Protein AF-A0A965HQV5-F1 (afdb_monomer_lite)

Sequence (72 aa):
MWVRSELVTGPTDEQITLAEAKAHLRVDSNDEDAYIYALISVARDAAESACARRFGAQSWKLYFDDFERIKL

Structure (mmCIF, N/CA/C/O backbone):
data_AF-A0A965HQV5-F1
#
_entry.id   AF-A0A965HQV5-F1
#
loop_
_atom_site.group_PDB
_atom_site.id
_atom_site.type_symbol
_atom_site.label_atom_id
_atom_site.label_alt_id
_atom_site.label_comp_id
_atom_site.label_asym_id
_atom_site.label_entity_id
_atom_site.label_seq_id
_atom_site.pdbx_PDB_ins_code
_atom_site.Cartn_x
_atom_site.Cartn_y
_atom_site.Cartn_z
_atom_site.occupancy
_atom_site.B_iso_or_equiv
_atom_site.auth_seq_id
_atom_site.auth_comp_id
_atom_site.auth_asym_id
_atom_site.auth_atom_id
_atom_site.pdbx_PDB_model_num
ATOM 1 N N . MET A 1 1 ? 3.820 -5.568 -23.861 1.00 53.34 1 MET A N 1
ATOM 2 C CA . MET A 1 1 ? 4.870 -6.240 -23.074 1.00 53.34 1 MET A CA 1
ATOM 3 C C . MET A 1 1 ? 4.848 -5.622 -21.688 1.00 53.34 1 MET A C 1
ATOM 5 O O . MET A 1 1 ? 4.856 -4.401 -21.611 1.00 53.34 1 MET A O 1
ATOM 9 N N . TRP A 1 2 ? 4.685 -6.416 -20.628 1.00 65.38 2 TRP A N 1
ATOM 10 C CA . TRP A 1 2 ? 4.703 -5.893 -19.258 1.00 65.38 2 TRP A CA 1
ATOM 11 C C . TRP A 1 2 ? 6.157 -5.662 -18.854 1.00 65.38 2 TRP A C 1
ATOM 13 O O . TRP A 1 2 ? 6.977 -6.565 -19.005 1.00 65.38 2 TRP A O 1
ATOM 23 N N . VAL A 1 3 ? 6.483 -4.457 -18.390 1.00 76.44 3 VAL A N 1
ATOM 24 C CA . VAL A 1 3 ? 7.834 -4.138 -17.914 1.00 76.44 3 VAL A CA 1
ATOM 25 C C . VAL A 1 3 ? 8.061 -4.886 -16.616 1.00 76.44 3 VAL A C 1
ATOM 27 O O . VAL A 1 3 ? 7.251 -4.792 -15.692 1.00 76.44 3 VAL A O 1
ATOM 30 N N . ARG A 1 4 ? 9.167 -5.624 -16.528 1.00 85.44 4 ARG A N 1
ATOM 31 C CA . ARG A 1 4 ? 9.564 -6.222 -15.259 1.00 85.44 4 ARG A CA 1
ATOM 32 C C . ARG A 1 4 ? 9.950 -5.090 -14.309 1.00 85.44 4 ARG A C 1
ATOM 34 O O . ARG A 1 4 ? 10.897 -4.350 -14.573 1.00 85.44 4 ARG A O 1
ATOM 41 N N . SER A 1 5 ? 9.223 -4.975 -13.206 1.00 86.69 5 SER A N 1
ATOM 42 C CA . SER A 1 5 ? 9.470 -3.988 -12.158 1.00 86.69 5 SER A CA 1
ATOM 43 C C . SER A 1 5 ? 9.823 -4.676 -10.846 1.00 86.69 5 SER A C 1
ATOM 45 O O . SER A 1 5 ? 9.150 -5.626 -10.450 1.00 86.69 5 SER A O 1
ATOM 47 N N . GLU A 1 6 ? 10.836 -4.172 -10.154 1.00 90.94 6 GLU A N 1
ATOM 48 C CA . GLU A 1 6 ? 11.229 -4.625 -8.819 1.00 90.94 6 GLU A CA 1
ATOM 49 C C . GLU A 1 6 ? 11.131 -3.448 -7.845 1.00 90.94 6 GLU A C 1
ATOM 51 O O . GLU A 1 6 ? 11.683 -2.372 -8.101 1.00 90.94 6 GLU A O 1
ATOM 56 N N . LEU A 1 7 ? 10.403 -3.644 -6.743 1.00 90.00 7 LEU A N 1
ATOM 57 C CA . LEU A 1 7 ? 10.286 -2.645 -5.686 1.00 90.00 7 LEU A CA 1
ATOM 58 C C . LEU A 1 7 ? 11.593 -2.603 -4.891 1.00 90.00 7 LEU A C 1
ATOM 60 O O . LEU A 1 7 ? 12.021 -3.620 -4.352 1.00 90.00 7 LEU A O 1
ATOM 64 N N . VAL A 1 8 ? 12.215 -1.426 -4.806 1.00 91.69 8 VAL A N 1
ATOM 65 C CA . VAL A 1 8 ? 13.450 -1.228 -4.030 1.00 91.69 8 VAL A CA 1
ATOM 66 C C . VAL A 1 8 ? 13.120 -0.692 -2.647 1.00 91.69 8 VAL A C 1
ATOM 68 O O . VAL A 1 8 ? 13.555 -1.248 -1.645 1.00 91.69 8 VAL A O 1
ATOM 71 N N . THR A 1 9 ? 12.336 0.384 -2.594 1.00 89.62 9 THR A N 1
ATOM 72 C CA . THR A 1 9 ? 11.858 0.970 -1.341 1.00 89.62 9 THR A CA 1
ATOM 73 C C . THR A 1 9 ? 10.374 1.263 -1.468 1.00 89.62 9 THR A C 1
ATOM 75 O O . THR A 1 9 ? 9.968 2.047 -2.333 1.00 89.62 9 THR A O 1
ATOM 78 N N . GLY A 1 10 ? 9.582 0.623 -0.606 1.00 84.94 10 GLY A N 1
ATOM 79 C CA . GLY A 1 10 ? 8.173 0.952 -0.417 1.00 84.94 10 GLY A CA 1
ATOM 80 C C . GLY A 1 10 ? 7.985 2.359 0.157 1.00 84.94 10 GLY A C 1
ATOM 81 O O . GLY A 1 10 ? 8.969 3.037 0.468 1.00 84.94 10 GLY A O 1
ATOM 82 N N . PRO A 1 11 ? 6.731 2.808 0.282 1.00 84.94 11 PRO A N 1
ATOM 83 C CA . PRO A 1 11 ? 6.439 4.109 0.857 1.00 84.94 11 PRO A CA 1
ATOM 84 C C . PRO A 1 11 ? 6.832 4.127 2.337 1.00 84.94 11 PRO A C 1
ATOM 86 O O . PRO A 1 11 ? 6.531 3.189 3.072 1.00 84.94 11 PRO A O 1
ATOM 89 N N . THR A 1 12 ? 7.530 5.187 2.754 1.00 82.19 12 THR A N 1
ATOM 90 C CA . THR A 1 12 ? 8.006 5.355 4.139 1.00 82.19 12 THR A CA 1
ATOM 91 C C . THR A 1 12 ? 6.851 5.507 5.126 1.00 82.19 12 THR A C 1
ATOM 93 O O . THR A 1 12 ? 6.919 4.978 6.229 1.00 82.19 12 THR A O 1
ATOM 96 N N . ASP A 1 13 ? 5.788 6.183 4.693 1.00 83.19 13 ASP A N 1
ATOM 97 C CA . ASP A 1 13 ? 4.557 6.383 5.445 1.00 83.19 13 ASP A CA 1
ATOM 98 C C . ASP A 1 13 ? 3.370 5.924 4.595 1.00 83.19 13 ASP A C 1
ATOM 100 O O . ASP A 1 13 ? 3.305 6.173 3.382 1.00 83.19 13 ASP A O 1
ATOM 104 N N . GLU A 1 14 ? 2.420 5.246 5.232 1.00 85.38 14 GLU A N 1
ATOM 105 C CA . GLU A 1 14 ? 1.162 4.898 4.581 1.00 85.38 14 GLU A CA 1
ATOM 106 C C . GLU A 1 14 ? 0.317 6.153 4.309 1.00 85.38 14 GLU A C 1
ATOM 108 O O . GLU A 1 14 ? 0.439 7.172 4.987 1.00 85.38 14 GLU A O 1
ATOM 113 N N . GLN A 1 15 ? -0.536 6.092 3.278 1.00 86.38 15 GLN A N 1
ATOM 114 C CA . GLN A 1 15 ? -1.278 7.274 2.799 1.00 86.38 15 GLN A CA 1
ATOM 115 C C . GLN A 1 15 ? -2.312 7.797 3.801 1.00 86.38 15 GLN A C 1
ATOM 117 O O . GLN A 1 15 ? -2.700 8.960 3.731 1.00 86.38 15 GLN A O 1
ATOM 122 N N . ILE A 1 16 ? -2.766 6.928 4.702 1.00 91.81 16 ILE A N 1
ATOM 123 C CA . ILE A 1 16 ? -3.644 7.258 5.818 1.00 91.81 16 ILE A CA 1
ATOM 124 C C . ILE A 1 16 ? -3.080 6.630 7.088 1.00 91.81 16 ILE A C 1
ATOM 126 O O . ILE A 1 16 ? -2.467 5.561 7.063 1.00 91.81 16 ILE A O 1
ATOM 130 N N . THR A 1 17 ? -3.310 7.291 8.209 1.00 93.69 17 THR A N 1
ATOM 131 C CA . THR A 1 17 ? -2.928 6.808 9.533 1.00 93.69 17 THR A CA 1
ATOM 132 C C . THR A 1 17 ? -3.922 5.771 10.059 1.00 93.69 17 THR A C 1
ATOM 134 O O . THR A 1 17 ? -5.078 5.702 9.636 1.00 93.69 17 THR A O 1
ATOM 137 N N . LEU A 1 18 ? -3.498 4.990 11.059 1.00 93.44 18 LEU A N 1
ATOM 138 C CA . LEU A 1 18 ? -4.381 4.055 11.763 1.00 93.44 18 LEU A CA 1
ATOM 139 C C . LEU A 1 18 ? -5.594 4.771 12.379 1.00 93.44 18 LEU A C 1
ATOM 141 O O . LEU A 1 18 ? -6.705 4.259 12.313 1.00 93.44 18 LEU A O 1
ATOM 145 N N . ALA A 1 19 ? -5.399 5.965 12.946 1.00 93.88 19 ALA A N 1
ATOM 146 C CA . ALA A 1 19 ? -6.479 6.740 13.553 1.00 93.88 19 ALA A CA 1
ATOM 147 C C . ALA A 1 19 ? -7.530 7.173 12.517 1.00 93.88 19 ALA A C 1
ATOM 149 O O . ALA A 1 19 ? -8.727 7.056 12.771 1.00 93.88 19 ALA A O 1
ATOM 150 N N . GLU A 1 20 ? -7.096 7.611 11.333 1.00 94.75 20 GLU A N 1
ATOM 151 C CA . GLU A 1 20 ? -7.999 7.953 10.226 1.00 94.75 20 GLU A CA 1
ATOM 152 C C . GLU A 1 20 ? -8.747 6.718 9.711 1.00 94.75 20 GLU A C 1
ATOM 154 O O . GLU A 1 20 ? -9.960 6.775 9.493 1.00 94.75 20 GLU A O 1
ATOM 159 N N . ALA A 1 21 ? -8.057 5.580 9.583 1.00 95.81 21 ALA A N 1
ATOM 160 C CA . ALA A 1 21 ? -8.677 4.317 9.192 1.00 95.81 21 ALA A CA 1
ATOM 161 C C . ALA A 1 21 ? -9.725 3.850 10.221 1.00 95.81 21 ALA A C 1
ATOM 163 O O . ALA A 1 21 ? -10.838 3.477 9.850 1.00 95.81 21 ALA A O 1
ATOM 164 N N . LYS A 1 22 ? -9.418 3.937 11.518 1.00 95.25 22 LYS A N 1
ATOM 165 C CA . LYS A 1 22 ? -10.345 3.598 12.609 1.00 95.25 22 LYS A CA 1
ATOM 166 C C . LYS A 1 22 ? -11.559 4.515 12.645 1.00 95.25 22 LYS A C 1
ATOM 168 O O . LYS A 1 22 ? -12.680 4.025 12.763 1.00 95.25 22 LYS A O 1
ATOM 173 N N . ALA A 1 23 ? -11.359 5.818 12.456 1.00 95.81 23 ALA A N 1
ATOM 174 C CA . ALA A 1 23 ? -12.452 6.779 12.359 1.00 95.81 23 ALA A CA 1
ATOM 175 C C . ALA A 1 23 ? -13.384 6.467 11.173 1.00 95.81 23 ALA A C 1
ATOM 177 O O . ALA A 1 23 ? -14.605 6.561 11.306 1.00 95.81 23 ALA A O 1
ATOM 178 N N . HIS A 1 24 ? -12.831 6.039 10.032 1.00 94.94 24 HIS A N 1
ATOM 179 C CA . HIS A 1 24 ? -13.621 5.615 8.874 1.00 94.94 24 HIS A CA 1
ATOM 180 C C . HIS A 1 24 ? -14.425 4.332 9.145 1.00 94.94 24 HIS A C 1
ATOM 182 O O . HIS A 1 24 ? -15.604 4.254 8.796 1.00 94.94 24 HIS A O 1
ATOM 188 N N . LEU A 1 25 ? -13.805 3.346 9.801 1.00 94.50 25 LEU A N 1
ATOM 189 C CA . LEU A 1 25 ? -14.422 2.060 10.145 1.00 94.50 25 LEU A CA 1
ATOM 190 C C . LEU A 1 25 ? -15.345 2.127 11.374 1.00 94.50 25 LEU A C 1
ATOM 192 O O . LEU A 1 25 ? -16.087 1.178 11.617 1.00 94.50 25 LEU A O 1
ATOM 196 N N . ARG A 1 26 ? -15.329 3.244 12.117 1.00 95.94 26 ARG A N 1
ATOM 197 C CA . ARG A 1 26 ? -16.032 3.442 13.399 1.00 95.94 26 ARG A CA 1
ATOM 198 C C . ARG A 1 26 ? -15.599 2.432 14.468 1.00 95.94 26 ARG A C 1
ATOM 200 O O . ARG A 1 26 ? -16.435 1.854 15.158 1.00 95.94 26 ARG A O 1
ATOM 207 N N . VAL A 1 27 ? -14.289 2.208 14.566 1.00 94.81 27 VAL A N 1
ATOM 208 C CA . VAL A 1 27 ? -13.667 1.315 15.553 1.00 94.81 27 VAL A CA 1
ATOM 209 C C . VAL A 1 27 ? -13.002 2.151 16.643 1.00 94.81 27 VAL A C 1
ATOM 211 O O . VAL A 1 27 ? -12.037 2.864 16.371 1.00 94.81 27 VAL A O 1
ATOM 214 N N . ASP A 1 28 ? -13.491 2.025 17.875 1.00 93.25 28 ASP A N 1
ATOM 215 C CA . ASP A 1 28 ? -12.951 2.737 19.043 1.00 93.25 28 ASP A CA 1
ATOM 216 C C . ASP A 1 28 ? -12.018 1.857 19.905 1.00 93.25 28 ASP A C 1
ATOM 218 O O . ASP A 1 28 ? -11.219 2.376 20.685 1.00 93.25 28 ASP A O 1
ATOM 222 N N . SER A 1 29 ? -12.094 0.526 19.766 1.00 93.38 29 SER A N 1
ATOM 223 C CA . SER A 1 29 ? -11.211 -0.456 20.420 1.00 93.38 29 SER A CA 1
ATOM 224 C C . SER A 1 29 ? -9.834 -0.511 19.763 1.00 93.38 29 SER A C 1
ATOM 226 O O . SER A 1 29 ? -9.670 -0.094 18.621 1.00 93.38 29 SER A O 1
ATOM 228 N N . ASN A 1 30 ? -8.837 -1.051 20.470 1.00 94.69 30 ASN A N 1
ATOM 229 C CA . ASN A 1 30 ? -7.484 -1.267 19.933 1.00 94.69 30 ASN A CA 1
ATOM 230 C C . ASN A 1 30 ? -7.201 -2.737 19.572 1.00 94.69 30 ASN A C 1
ATOM 232 O O . ASN A 1 30 ? -6.095 -3.062 19.143 1.00 94.69 30 ASN A O 1
ATOM 236 N N . ASP A 1 31 ? -8.176 -3.631 19.748 1.00 95.69 31 ASP A N 1
ATOM 237 C CA . ASP A 1 31 ? -7.993 -5.076 19.556 1.00 95.69 31 ASP A CA 1
ATOM 238 C C . ASP A 1 31 ? -7.687 -5.421 18.088 1.00 95.69 31 ASP A C 1
ATOM 240 O O . ASP A 1 31 ? -6.916 -6.335 17.793 1.00 95.69 31 ASP A O 1
ATOM 244 N N . GLU A 1 32 ? -8.236 -4.643 17.155 1.00 94.81 32 GLU A N 1
ATOM 245 C CA . GLU A 1 32 ? -8.072 -4.825 15.716 1.00 94.81 32 GLU A CA 1
ATOM 246 C C . GLU A 1 32 ? -6.943 -3.982 15.103 1.00 94.81 32 GLU A C 1
ATOM 248 O O . GLU A 1 32 ? -6.752 -4.030 13.888 1.00 94.81 32 GLU A O 1
ATOM 253 N N . ASP A 1 33 ? -6.171 -3.231 15.895 1.00 95.62 33 ASP A N 1
ATOM 254 C CA . ASP A 1 33 ? -5.189 -2.264 15.380 1.00 95.62 33 ASP A CA 1
ATOM 255 C C . ASP A 1 33 ? -4.185 -2.906 14.415 1.00 95.62 33 ASP A C 1
ATOM 257 O O . ASP A 1 33 ? -3.934 -2.381 13.330 1.00 95.62 33 ASP A O 1
ATOM 261 N N . ALA A 1 34 ? -3.658 -4.082 14.766 1.00 95.38 34 ALA A N 1
ATOM 262 C CA . ALA A 1 34 ? -2.720 -4.813 13.915 1.00 95.38 34 ALA A CA 1
ATOM 263 C C . ALA A 1 34 ? -3.355 -5.247 12.582 1.00 95.38 34 ALA A C 1
ATOM 265 O O . ALA A 1 34 ? -2.704 -5.219 11.536 1.00 95.38 34 ALA A O 1
ATOM 266 N N . TYR A 1 35 ? -4.631 -5.634 12.612 1.00 95.94 35 TYR A N 1
ATOM 267 C CA . TYR A 1 35 ? -5.360 -6.058 11.422 1.00 95.94 35 TYR A CA 1
ATOM 268 C C . TYR A 1 35 ? -5.705 -4.866 10.524 1.00 95.94 35 TYR A C 1
ATOM 270 O O . TYR A 1 35 ? -5.464 -4.912 9.319 1.00 95.94 35 TYR A O 1
ATOM 278 N N . ILE A 1 36 ? -6.197 -3.772 11.108 1.00 95.81 36 ILE A N 1
ATOM 279 C CA . ILE A 1 36 ? -6.500 -2.534 10.383 1.00 95.81 36 ILE A CA 1
ATOM 280 C C . ILE A 1 36 ? -5.223 -1.966 9.764 1.00 95.81 36 ILE A C 1
ATOM 282 O O . ILE A 1 36 ? -5.243 -1.570 8.602 1.00 95.81 36 ILE A O 1
ATOM 286 N N . TYR A 1 37 ? -4.099 -1.993 10.484 1.00 94.31 37 TYR A N 1
ATOM 287 C CA . TYR A 1 37 ? -2.816 -1.551 9.944 1.00 94.31 37 TYR A CA 1
ATOM 288 C C . TYR A 1 37 ? -2.415 -2.348 8.693 1.00 94.31 37 TYR A C 1
ATOM 290 O O . TYR A 1 37 ? -2.050 -1.758 7.679 1.00 94.31 37 TYR A O 1
ATOM 298 N N . ALA A 1 38 ? -2.566 -3.677 8.716 1.00 94.19 38 ALA A N 1
ATOM 299 C CA . ALA A 1 38 ? -2.307 -4.515 7.545 1.00 94.19 38 ALA A CA 1
ATOM 300 C C . ALA A 1 38 ? -3.265 -4.210 6.375 1.00 94.19 38 ALA A C 1
ATOM 302 O O . ALA A 1 38 ? -2.850 -4.207 5.213 1.00 94.19 38 ALA A O 1
ATOM 303 N N . LEU A 1 39 ? -4.536 -3.915 6.666 1.00 95.25 39 LEU A N 1
ATOM 304 C CA . LEU A 1 39 ? -5.522 -3.551 5.647 1.00 95.25 39 LEU A CA 1
ATOM 305 C C . LEU A 1 39 ? -5.204 -2.227 4.946 1.00 95.25 39 LEU A C 1
ATOM 307 O O . LEU A 1 39 ? -5.546 -2.094 3.773 1.00 95.25 39 LEU A O 1
ATOM 311 N N . ILE A 1 40 ? -4.541 -1.274 5.608 1.00 94.44 40 ILE A N 1
ATOM 312 C CA . ILE A 1 40 ? -4.144 -0.003 4.981 1.00 94.44 40 ILE A CA 1
ATOM 313 C C . ILE A 1 40 ? -3.205 -0.262 3.794 1.00 94.44 40 ILE A C 1
ATOM 315 O O . ILE A 1 40 ? -3.455 0.244 2.699 1.00 94.44 40 ILE A O 1
ATOM 319 N N . SER A 1 41 ? -2.185 -1.108 3.967 1.00 91.56 41 SER A N 1
ATOM 320 C CA . SER A 1 41 ? -1.258 -1.453 2.880 1.00 91.56 41 SER A CA 1
ATOM 321 C C . SER A 1 41 ? -1.959 -2.199 1.739 1.00 91.56 41 SER A C 1
ATOM 323 O O . SER A 1 41 ? -1.755 -1.877 0.570 1.00 91.56 41 SER A O 1
ATOM 325 N N . VAL A 1 42 ? -2.850 -3.143 2.063 1.00 93.81 42 VAL A N 1
ATOM 326 C CA . VAL A 1 42 ? -3.642 -3.874 1.054 1.00 93.81 42 VAL A CA 1
ATOM 327 C C . VAL A 1 42 ? -4.565 -2.928 0.279 1.00 93.81 42 VAL A C 1
ATOM 329 O O . VAL A 1 42 ? -4.691 -3.033 -0.942 1.00 93.81 42 VAL A O 1
ATOM 332 N N . ALA A 1 43 ? -5.201 -1.982 0.971 1.00 94.00 43 ALA A N 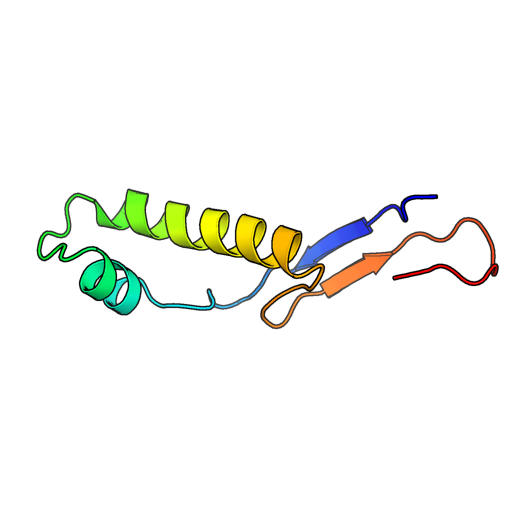1
ATOM 333 C CA . ALA A 1 43 ? -6.063 -0.984 0.354 1.00 94.00 43 ALA A CA 1
ATOM 334 C C . ALA A 1 43 ? -5.270 -0.049 -0.567 1.00 94.00 43 ALA A C 1
ATOM 336 O O . ALA A 1 43 ? -5.746 0.262 -1.662 1.00 94.00 43 ALA A O 1
ATOM 337 N N . ARG A 1 44 ? -4.051 0.351 -0.175 1.00 92.50 44 ARG A N 1
ATOM 338 C CA . ARG A 1 44 ? -3.139 1.095 -1.051 1.00 92.50 44 ARG A CA 1
ATOM 339 C C . ARG A 1 44 ? -2.840 0.300 -2.317 1.00 92.50 44 ARG A C 1
ATOM 341 O O . ARG A 1 44 ? -3.043 0.835 -3.400 1.00 92.50 44 ARG A O 1
ATOM 348 N N . ASP A 1 45 ? -2.435 -0.962 -2.210 1.00 91.06 45 ASP A N 1
ATOM 349 C CA . ASP A 1 45 ? -2.107 -1.786 -3.382 1.00 91.06 45 ASP A CA 1
ATOM 350 C C . ASP A 1 45 ? -3.306 -1.949 -4.336 1.00 91.06 45 ASP A C 1
ATOM 352 O O . ASP A 1 45 ? -3.160 -1.875 -5.564 1.00 91.06 45 ASP A O 1
ATOM 356 N N . ALA A 1 46 ? -4.514 -2.110 -3.786 1.00 93.25 46 ALA A N 1
ATOM 357 C CA . ALA A 1 46 ? -5.748 -2.158 -4.566 1.00 93.25 46 ALA A CA 1
ATOM 358 C C . ALA A 1 46 ? -6.040 -0.820 -5.270 1.00 93.25 46 ALA A C 1
ATOM 360 O O . ALA A 1 46 ? -6.379 -0.802 -6.456 1.00 93.25 46 ALA A O 1
ATOM 361 N N . ALA A 1 47 ? -5.874 0.302 -4.566 1.00 93.19 47 ALA A N 1
ATOM 362 C CA . ALA A 1 47 ? -6.094 1.634 -5.119 1.00 93.19 47 ALA A CA 1
ATOM 363 C C . ALA A 1 47 ? -5.052 1.996 -6.190 1.00 93.19 47 ALA A C 1
ATOM 365 O O . ALA A 1 47 ? -5.409 2.514 -7.247 1.00 93.19 47 ALA A O 1
ATOM 366 N N . GLU A 1 48 ? -3.781 1.661 -5.972 1.00 92.38 48 GLU A N 1
ATOM 367 C CA . GLU A 1 48 ? -2.706 1.843 -6.950 1.00 92.38 48 GLU A CA 1
ATOM 368 C C . GLU A 1 48 ? -2.972 1.050 -8.237 1.00 92.38 48 GLU A C 1
ATOM 370 O O . GLU A 1 48 ? -2.791 1.563 -9.346 1.00 92.38 48 GLU A O 1
ATOM 375 N N . SER A 1 49 ? -3.468 -0.183 -8.092 1.00 89.94 49 SER A N 1
ATOM 376 C CA . SER A 1 49 ? -3.861 -1.035 -9.219 1.00 89.94 49 SER A CA 1
ATOM 377 C C . SER A 1 49 ? -5.042 -0.446 -9.993 1.00 89.94 49 SER A C 1
ATOM 379 O O . SER A 1 49 ? -5.026 -0.437 -11.223 1.00 89.94 49 SER A O 1
ATOM 381 N N . ALA A 1 50 ? -6.046 0.090 -9.292 1.00 92.75 50 ALA A N 1
ATOM 382 C CA . ALA A 1 50 ? -7.206 0.729 -9.912 1.00 92.75 50 ALA A CA 1
ATOM 383 C C . ALA A 1 50 ? -6.848 2.045 -10.625 1.00 92.75 50 ALA A C 1
ATOM 385 O O . ALA A 1 50 ? -7.390 2.347 -11.687 1.00 92.75 50 ALA A O 1
ATOM 386 N N . CYS A 1 51 ? -5.926 2.827 -10.059 1.00 90.25 51 CYS 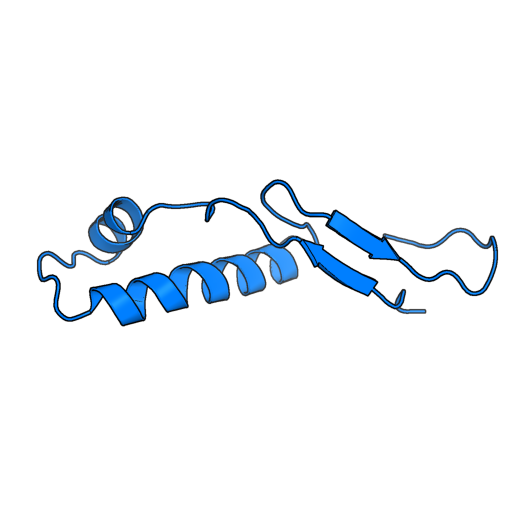A N 1
ATOM 387 C CA . CYS A 1 51 ? -5.505 4.115 -10.609 1.00 90.25 51 CYS A CA 1
ATOM 388 C C . CYS A 1 51 ? -4.362 4.015 -11.631 1.00 90.25 51 CYS A C 1
ATOM 390 O O . CYS A 1 51 ? -4.024 5.036 -12.233 1.00 90.25 51 CYS A O 1
ATOM 392 N N . ALA A 1 52 ? -3.754 2.835 -11.804 1.00 87.31 52 ALA A N 1
ATOM 393 C CA . ALA A 1 52 ? -2.521 2.633 -12.571 1.00 87.31 52 ALA A CA 1
ATOM 394 C C . ALA A 1 52 ? -1.402 3.614 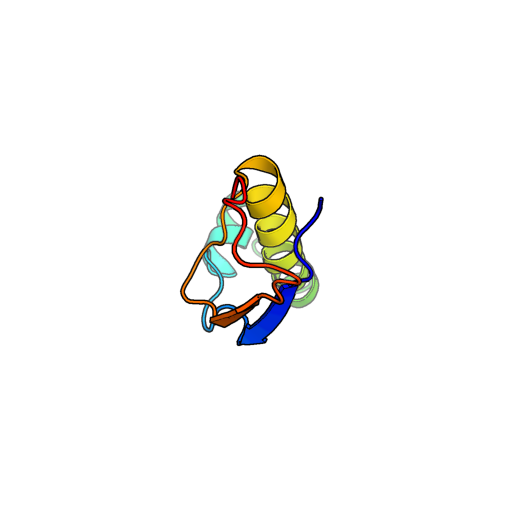-12.158 1.00 87.31 52 ALA A C 1
ATOM 396 O O . ALA A 1 52 ? -0.673 4.156 -12.989 1.00 87.31 52 ALA A O 1
ATOM 397 N N . ARG A 1 53 ? -1.300 3.897 -10.855 1.00 86.31 53 ARG A N 1
A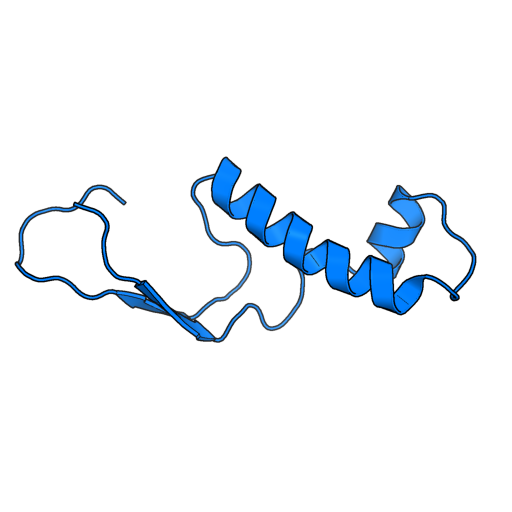TOM 398 C CA . ARG A 1 53 ? -0.342 4.852 -10.279 1.00 86.31 53 ARG A CA 1
ATOM 399 C C . ARG A 1 53 ? 0.155 4.346 -8.941 1.00 86.31 53 ARG A C 1
ATOM 401 O O . ARG A 1 53 ? -0.584 3.687 -8.229 1.00 86.31 53 ARG A O 1
ATOM 408 N N . ARG A 1 54 ? 1.390 4.696 -8.593 1.00 88.25 54 ARG A N 1
ATOM 409 C CA . ARG A 1 54 ? 1.962 4.433 -7.269 1.00 88.25 54 ARG A CA 1
ATOM 410 C C . ARG A 1 54 ? 1.736 5.629 -6.355 1.00 88.25 54 ARG A C 1
ATOM 412 O O . ARG A 1 54 ? 1.827 6.769 -6.817 1.00 88.25 54 ARG A O 1
ATOM 419 N N . PHE A 1 55 ? 1.421 5.372 -5.091 1.00 89.69 55 PHE A N 1
ATOM 420 C CA . PHE A 1 55 ? 1.158 6.402 -4.092 1.00 89.69 55 PHE A CA 1
ATOM 421 C C . PHE A 1 55 ? 2.301 6.491 -3.081 1.00 89.69 55 PHE A C 1
ATOM 423 O O . PHE A 1 55 ? 2.927 5.496 -2.714 1.00 89.69 55 PHE A O 1
ATOM 430 N N . GLY A 1 56 ? 2.574 7.711 -2.622 1.00 88.00 56 GLY A N 1
ATOM 431 C CA . GLY A 1 56 ? 3.734 8.000 -1.785 1.00 88.00 56 GLY A CA 1
ATOM 432 C C . GLY A 1 56 ? 5.064 7.960 -2.545 1.00 88.00 56 GLY A C 1
ATOM 433 O O . GLY A 1 56 ? 5.143 7.616 -3.727 1.00 88.00 56 GLY A O 1
ATOM 434 N N . ALA A 1 57 ? 6.131 8.352 -1.853 1.00 88.88 57 ALA A N 1
ATOM 435 C CA . ALA A 1 57 ? 7.482 8.287 -2.393 1.00 88.88 57 ALA A CA 1
ATOM 436 C C . ALA A 1 57 ? 7.962 6.830 -2.395 1.00 88.88 57 ALA A C 1
ATOM 438 O O . ALA A 1 57 ? 8.087 6.217 -1.339 1.00 88.88 57 ALA A O 1
ATOM 439 N N . GLN A 1 58 ? 8.227 6.279 -3.579 1.00 89.69 58 GLN A N 1
ATOM 440 C CA . GLN A 1 58 ? 8.683 4.901 -3.751 1.00 89.69 58 GLN A CA 1
ATOM 441 C C . GLN A 1 58 ? 9.791 4.843 -4.801 1.00 89.69 58 GLN A C 1
ATOM 443 O O . GLN A 1 58 ? 9.763 5.589 -5.782 1.00 89.69 58 GLN A O 1
ATOM 448 N N . SER A 1 59 ? 10.735 3.919 -4.625 1.00 90.25 59 SER A N 1
ATOM 449 C CA . SER A 1 59 ? 11.816 3.694 -5.589 1.00 90.25 59 SER A CA 1
ATOM 450 C C . SER A 1 59 ? 11.643 2.335 -6.250 1.00 9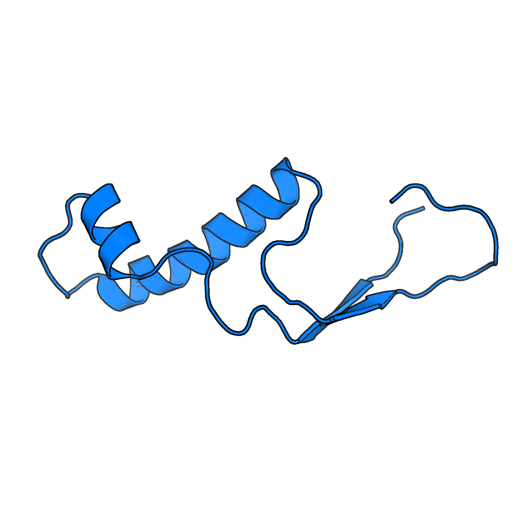0.25 59 SER A C 1
ATOM 452 O O . SER A 1 59 ? 11.545 1.310 -5.572 1.00 90.25 59 SER A O 1
ATOM 454 N N . TRP A 1 60 ? 11.651 2.328 -7.582 1.00 90.50 60 TRP A N 1
ATOM 455 C CA . TRP A 1 60 ? 11.433 1.140 -8.401 1.00 90.50 60 TRP A CA 1
ATOM 456 C C . TRP A 1 60 ? 12.574 0.962 -9.398 1.00 90.50 60 TRP A C 1
ATOM 458 O O . TRP A 1 60 ? 13.039 1.925 -10.008 1.00 90.50 60 TRP A O 1
ATOM 468 N N . LYS A 1 61 ? 12.999 -0.285 -9.594 1.00 91.25 61 LYS A N 1
ATOM 469 C CA . LYS A 1 61 ? 13.850 -0.675 -10.720 1.00 91.25 61 LYS A CA 1
ATOM 470 C C . LYS A 1 61 ? 12.961 -1.157 -11.850 1.00 91.25 61 LYS A C 1
ATOM 472 O O . LYS A 1 61 ? 12.148 -2.060 -11.657 1.00 91.25 61 LYS A O 1
ATOM 477 N N . LEU A 1 62 ? 13.138 -0.565 -13.023 1.00 89.19 62 LEU A N 1
ATOM 478 C CA . LEU A 1 62 ? 12.467 -0.972 -14.249 1.00 89.19 62 LEU A CA 1
ATOM 479 C C . LEU A 1 62 ? 13.503 -1.595 -15.178 1.00 89.19 62 LEU A C 1
ATOM 481 O O . LEU A 1 62 ? 14.560 -1.009 -15.410 1.00 89.19 62 LEU A O 1
ATOM 485 N N . TYR A 1 63 ? 13.205 -2.792 -15.672 1.00 87.62 63 TYR A N 1
ATOM 486 C CA . TYR A 1 63 ? 14.065 -3.510 -16.604 1.00 87.62 63 TYR A CA 1
ATOM 487 C C . TYR A 1 63 ? 13.485 -3.396 -18.008 1.00 87.62 63 TYR A C 1
ATOM 489 O O . TYR A 1 63 ? 12.334 -3.767 -18.242 1.00 87.62 63 TYR A O 1
ATOM 497 N N . PHE A 1 64 ? 14.297 -2.879 -18.924 1.00 86.06 64 PHE A N 1
ATOM 498 C CA . PHE A 1 64 ? 13.946 -2.677 -20.322 1.00 86.06 64 PHE A CA 1
ATOM 499 C C . PHE A 1 64 ? 14.833 -3.572 -21.182 1.00 86.06 64 PHE A C 1
ATOM 501 O O . PHE A 1 64 ? 16.054 -3.534 -21.035 1.00 86.06 64 PHE A O 1
ATOM 508 N N . ASP A 1 65 ? 14.220 -4.381 -22.046 1.00 85.81 65 ASP A N 1
ATOM 509 C CA . ASP A 1 65 ? 14.954 -5.281 -22.944 1.00 85.81 65 ASP A CA 1
ATOM 510 C C . ASP A 1 65 ? 15.454 -4.558 -24.206 1.00 85.81 65 ASP A C 1
ATOM 512 O O . ASP A 1 65 ? 16.424 -4.992 -24.821 1.00 85.81 65 ASP A O 1
ATOM 516 N N . ASP A 1 66 ? 14.811 -3.446 -24.573 1.00 85.81 66 ASP A N 1
ATOM 517 C CA . ASP A 1 66 ? 15.197 -2.594 -25.696 1.00 85.81 66 ASP A CA 1
ATOM 518 C C . ASP A 1 66 ? 14.777 -1.129 -25.459 1.00 85.81 66 ASP A C 1
ATOM 520 O O . ASP A 1 66 ? 14.078 -0.810 -24.492 1.00 85.81 66 ASP A O 1
ATOM 524 N N . PHE A 1 67 ? 15.203 -0.230 -26.346 1.00 82.94 67 PHE A N 1
ATOM 525 C CA . PHE A 1 67 ? 14.917 1.208 -26.299 1.00 82.94 67 PHE A CA 1
ATOM 526 C C . PHE A 1 67 ? 13.566 1.605 -26.916 1.00 82.94 67 PHE A C 1
ATOM 528 O O . PHE A 1 67 ? 13.277 2.798 -27.061 1.00 82.94 67 PHE A O 1
ATOM 535 N N . GLU A 1 68 ? 12.727 0.638 -27.293 1.00 82.75 68 GLU A N 1
ATOM 536 C CA . GLU A 1 68 ? 11.386 0.923 -27.794 1.00 82.75 68 GLU A CA 1
ATOM 537 C C . GLU A 1 68 ? 10.524 1.681 -26.775 1.00 82.75 68 GLU A C 1
ATOM 539 O O . GLU A 1 68 ? 10.610 1.518 -25.555 1.00 82.75 68 GLU A O 1
ATOM 544 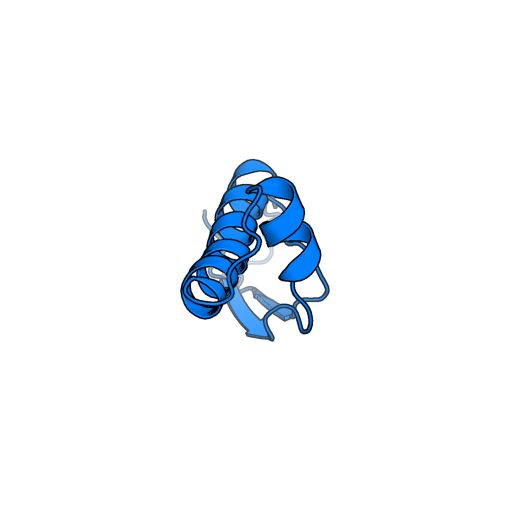N N . ARG A 1 69 ? 9.632 2.529 -27.297 1.00 72.81 69 ARG A N 1
ATOM 545 C CA . ARG A 1 69 ? 8.746 3.336 -26.460 1.00 72.81 69 ARG A CA 1
ATOM 546 C C . ARG A 1 69 ? 7.676 2.463 -25.815 1.00 72.81 69 ARG A C 1
ATOM 548 O O . ARG A 1 69 ? 6.763 1.983 -26.486 1.00 72.81 69 ARG A O 1
ATOM 555 N N . ILE A 1 70 ? 7.718 2.370 -24.494 1.00 70.75 70 ILE A N 1
ATOM 556 C CA . ILE A 1 70 ? 6.736 1.618 -23.716 1.00 70.75 70 ILE A CA 1
ATOM 557 C C . ILE A 1 70 ? 5.586 2.529 -23.281 1.00 70.75 70 ILE A C 1
ATOM 559 O O . ILE A 1 70 ? 5.772 3.720 -23.024 1.00 70.75 70 ILE A O 1
ATOM 563 N N . LYS A 1 71 ? 4.377 1.963 -23.221 1.00 63.28 71 LYS A N 1
ATOM 564 C CA . LYS A 1 71 ? 3.226 2.606 -22.585 1.00 63.28 71 LYS A CA 1
ATOM 565 C C . LYS A 1 71 ? 3.276 2.293 -21.091 1.00 63.28 71 LYS A C 1
ATOM 567 O O . LYS A 1 71 ? 3.112 1.131 -20.722 1.00 63.28 71 LYS A O 1
ATOM 572 N N . LEU A 1 72 ? 3.567 3.319 -20.295 1.00 59.84 72 LEU A N 1
ATOM 573 C CA . LEU A 1 72 ? 3.397 3.317 -18.843 1.00 59.84 72 LEU A CA 1
ATOM 574 C C . LEU A 1 72 ? 1.928 3.559 -18.494 1.00 59.84 72 LEU A C 1
ATOM 576 O O . LEU A 1 72 ? 1.285 4.348 -19.228 1.00 59.84 72 LEU A O 1
#

Secondary structure (DSSP, 8-state):
-PPEEEEEE--SS-SS-HHHHHHHHT---STTHHHHHHHHHHHHHHHHHHHTS--SS-EEEEE-SSSS----

Foldseek 3Di:
DDWDKDWDFAAPDQPDDLVRQCVVVVNPDCPCSVVSVVVSVVVQVVVCVVVVHHDHDTDMDTDDPDPDDDDD

pLDDT: mean 88.55, std 8.61, range [53.34, 95.94]

Radius of gyration: 16.23 Å; chains: 1; bounding box: 31×14×48 Å